Protein AF-A0A7J4FC93-F1 (afdb_monomer_lite)

Radius of gyration: 20.16 Å; chains: 1; bounding box: 50×40×50 Å

Foldseek 3Di:
DVVVCPPDDDDPDLLVCLVPVPAQEDEAPDPQQCQLVSLLSNLVSLHAYEYEPPNHPDPVSVVSSVVSCVVSVHHYHYPPVVCPPVVNVVVVVCQVVCVVPDDDDDDDDDDDDPPPPDDPPPDD

Structure (mmCIF, N/CA/C/O backbone):
data_AF-A0A7J4FC93-F1
#
_entry.id   AF-A0A7J4FC93-F1
#
loop_
_atom_site.group_PDB
_atom_site.id
_atom_site.type_symbol
_atom_site.label_atom_id
_atom_site.label_alt_id
_atom_site.label_comp_id
_atom_site.label_asym_id
_atom_site.label_entity_id
_atom_site.label_seq_id
_atom_site.pdbx_PDB_ins_code
_atom_site.Cartn_x
_atom_site.Cartn_y
_atom_site.Cartn_z
_atom_site.occupancy
_atom_site.B_iso_or_equiv
_atom_site.auth_seq_id
_atom_site.auth_comp_id
_atom_site.auth_asym_id
_atom_site.auth_atom_id
_atom_site.pdbx_PDB_model_num
ATOM 1 N N . MET A 1 1 ? -5.935 24.452 1.772 1.00 53.41 1 MET A N 1
ATOM 2 C CA . MET A 1 1 ? -5.266 23.531 2.717 1.00 53.41 1 MET A CA 1
ATOM 3 C C . MET A 1 1 ? -5.725 23.711 4.164 1.00 53.41 1 MET A C 1
ATOM 5 O O . MET A 1 1 ? -6.177 22.734 4.733 1.00 53.41 1 MET A O 1
ATOM 9 N N . ARG A 1 2 ? -5.653 24.903 4.795 1.00 56.09 2 ARG A N 1
ATOM 10 C CA . ARG A 1 2 ? -6.155 25.074 6.185 1.00 56.09 2 ARG A CA 1
ATOM 11 C C . ARG A 1 2 ? -7.679 24.967 6.323 1.00 56.09 2 ARG A C 1
ATOM 13 O O . ARG A 1 2 ? -8.140 24.447 7.329 1.00 56.09 2 ARG A O 1
ATOM 20 N N . GLU A 1 3 ? -8.438 25.442 5.339 1.00 63.06 3 GLU A N 1
ATOM 21 C CA . GLU A 1 3 ? -9.907 25.346 5.351 1.00 63.06 3 GLU A CA 1
ATOM 22 C C . GLU A 1 3 ? -10.392 23.907 5.112 1.00 63.06 3 GLU A C 1
ATOM 24 O O . GLU A 1 3 ? -11.323 23.463 5.775 1.00 63.06 3 GLU A O 1
ATOM 29 N N . ASP A 1 4 ? -9.690 23.144 4.269 1.00 66.69 4 ASP A N 1
ATOM 30 C CA . ASP A 1 4 ? -10.031 21.747 3.951 1.00 66.69 4 ASP A CA 1
ATOM 31 C C . ASP A 1 4 ? -9.902 20.817 5.174 1.00 66.69 4 ASP A C 1
ATOM 33 O O . ASP A 1 4 ? -10.679 19.880 5.340 1.00 66.69 4 ASP A O 1
ATOM 37 N N . LEU A 1 5 ? -8.968 21.116 6.085 1.00 74.19 5 LEU A N 1
ATOM 38 C CA . LEU A 1 5 ? -8.744 20.343 7.314 1.00 74.19 5 LEU A CA 1
ATOM 39 C C . LEU A 1 5 ? -9.811 20.585 8.394 1.00 74.19 5 LEU A C 1
ATOM 41 O O . LEU A 1 5 ? -9.943 19.775 9.308 1.00 74.19 5 LEU A O 1
ATOM 45 N N . GLY A 1 6 ? -10.580 21.678 8.316 1.00 75.44 6 GLY A N 1
ATOM 4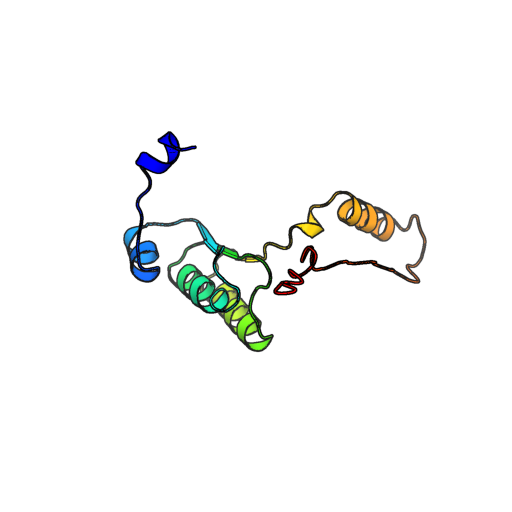6 C CA . GLY A 1 6 ? -11.525 22.076 9.370 1.00 75.44 6 GLY A CA 1
ATOM 47 C C . GLY A 1 6 ? -12.734 21.147 9.532 1.00 75.44 6 GLY A C 1
ATOM 48 O O . GLY A 1 6 ? -13.401 21.192 10.562 1.00 75.44 6 GLY A O 1
ATOM 49 N N . SER A 1 7 ? -13.005 20.304 8.532 1.00 81.38 7 SER A N 1
ATOM 50 C CA . SER A 1 7 ? -14.108 19.332 8.533 1.00 81.38 7 SER A CA 1
ATOM 51 C C . SER A 1 7 ? -13.650 17.873 8.658 1.00 81.38 7 SER A C 1
ATOM 53 O O . SER A 1 7 ? -14.490 16.973 8.695 1.00 81.38 7 SER A O 1
ATOM 55 N N . MET A 1 8 ? -12.336 17.620 8.755 1.00 87.19 8 MET A N 1
ATOM 56 C CA . MET A 1 8 ? -11.822 16.262 8.929 1.00 87.19 8 MET A CA 1
ATOM 57 C C . MET A 1 8 ? -12.140 15.736 10.325 1.00 87.19 8 MET A C 1
ATOM 59 O O . MET A 1 8 ? -11.841 16.368 11.340 1.00 87.19 8 MET A O 1
ATOM 63 N N . LYS A 1 9 ? -12.690 14.523 10.370 1.00 90.25 9 LYS A N 1
ATOM 64 C CA . LYS A 1 9 ? -12.734 13.739 11.601 1.00 90.25 9 LYS A CA 1
ATOM 65 C C . LYS A 1 9 ? -11.314 13.291 11.924 1.00 90.25 9 LYS A C 1
ATOM 67 O O . LYS A 1 9 ? -10.630 12.736 11.068 1.00 90.25 9 LYS A O 1
ATOM 72 N N . THR A 1 10 ? -10.882 13.538 13.151 1.00 92.81 10 THR A N 1
ATOM 73 C CA . THR A 1 10 ? -9.581 13.102 13.649 1.00 92.81 10 THR A CA 1
ATOM 74 C C . THR A 1 10 ? -9.771 12.060 14.736 1.00 92.81 10 THR A C 1
ATOM 76 O O . THR A 1 10 ? -10.768 12.056 15.460 1.00 92.81 10 THR A O 1
ATOM 79 N N . TYR A 1 11 ? -8.796 11.167 14.836 1.00 93.25 11 TYR A N 1
ATOM 80 C CA . TYR A 1 11 ? -8.775 10.081 15.800 1.00 93.25 11 TYR A CA 1
ATOM 81 C C . TYR A 1 11 ? -7.386 10.033 16.427 1.00 93.25 11 TYR A C 1
ATOM 83 O O . TYR A 1 11 ? -6.395 10.380 15.786 1.00 93.25 11 TYR A O 1
ATOM 91 N N . THR A 1 12 ? -7.316 9.628 17.691 1.00 94.75 12 THR A N 1
ATOM 92 C CA . THR A 1 12 ? -6.047 9.426 18.408 1.00 94.75 12 THR A CA 1
ATOM 93 C C . THR A 1 12 ? -5.627 7.961 18.446 1.00 94.75 12 THR A C 1
ATOM 95 O O . T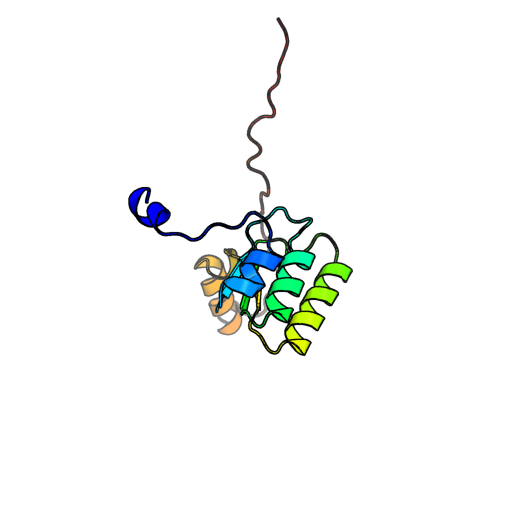HR A 1 12 ? -4.567 7.652 18.976 1.00 94.75 12 THR A O 1
ATOM 98 N N . ASP A 1 13 ? -6.470 7.071 17.924 1.00 93.69 13 ASP A N 1
ATOM 99 C CA . ASP A 1 13 ? -6.276 5.628 17.905 1.00 93.69 13 ASP A CA 1
ATOM 100 C C . ASP A 1 13 ? -6.770 5.059 16.566 1.00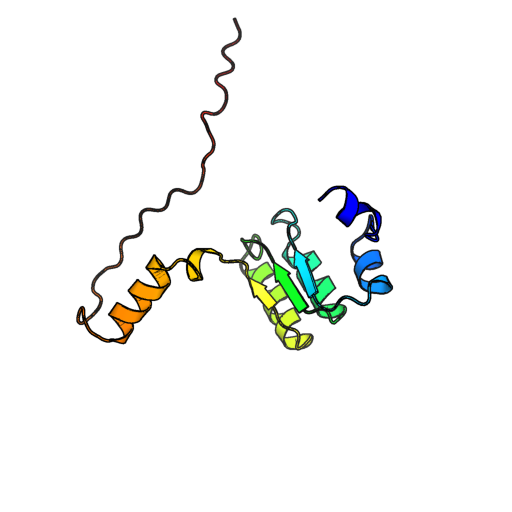 93.69 13 ASP A C 1
ATOM 102 O O . ASP A 1 13 ? -7.810 5.475 16.041 1.00 93.69 13 ASP A O 1
ATOM 106 N N . VAL A 1 14 ? -5.992 4.135 16.003 1.00 94.19 14 VAL A N 1
ATOM 107 C CA . VAL A 1 14 ? -6.243 3.546 14.680 1.00 94.19 14 VAL A CA 1
ATOM 108 C C . VAL A 1 14 ? -7.476 2.646 14.705 1.00 94.19 14 VAL A C 1
ATOM 110 O O . VAL A 1 14 ? -8.286 2.710 13.784 1.00 94.19 14 VAL A O 1
ATOM 113 N N . LYS A 1 15 ? -7.686 1.865 15.770 1.00 93.38 15 LYS A N 1
ATOM 114 C CA . LYS A 1 15 ? -8.843 0.962 15.886 1.00 93.38 15 LYS A CA 1
ATOM 115 C C . LYS A 1 15 ? -10.146 1.754 15.915 1.00 93.38 15 LYS A C 1
ATOM 117 O O . LYS A 1 15 ? -11.137 1.403 15.269 1.00 93.38 15 LYS A O 1
ATOM 122 N N . ASP A 1 16 ? -10.133 2.866 16.642 1.00 94.75 16 ASP A N 1
ATOM 123 C CA . ASP A 1 16 ? -11.246 3.809 16.703 1.00 94.75 16 ASP A CA 1
ATOM 124 C C . ASP A 1 16 ? -11.542 4.440 15.337 1.00 94.75 16 ASP A C 1
ATOM 126 O O . ASP 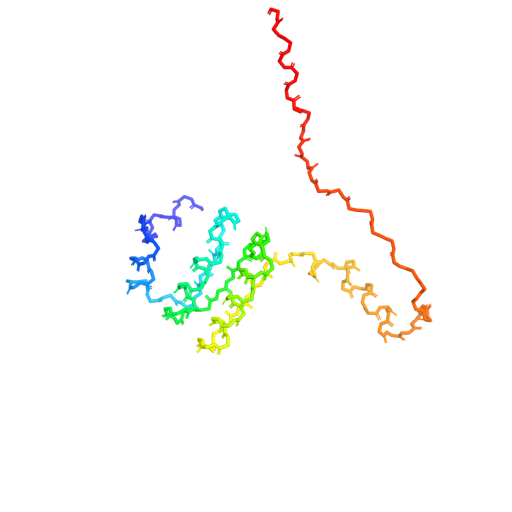A 1 16 ? -12.708 4.581 14.963 1.00 94.75 16 ASP A O 1
ATOM 130 N N . MET A 1 17 ? -10.498 4.799 14.586 1.00 95.62 17 MET A N 1
ATOM 131 C CA . MET A 1 17 ? -10.635 5.322 13.228 1.00 95.62 17 MET A CA 1
ATOM 132 C C . MET A 1 17 ? -11.258 4.282 12.289 1.00 95.62 17 MET A C 1
ATOM 134 O O . MET A 1 17 ? -12.223 4.594 11.596 1.00 95.62 17 MET A O 1
ATOM 138 N N . LEU A 1 18 ? -10.742 3.051 12.288 1.00 95.25 18 LEU A N 1
ATOM 139 C CA . LEU A 1 18 ? -11.196 1.978 11.400 1.00 95.25 18 LEU A CA 1
ATOM 140 C C . LEU A 1 18 ? -12.637 1.548 11.706 1.00 95.25 18 LEU A C 1
ATOM 142 O O . LEU A 1 18 ? -13.435 1.363 10.793 1.00 95.25 18 LEU A O 1
ATOM 146 N N . SER A 1 19 ? -13.004 1.454 12.987 1.00 92.88 19 SER A N 1
ATOM 147 C CA . SER A 1 19 ? -14.350 1.027 13.399 1.00 92.88 19 SER A CA 1
ATOM 148 C C . SER A 1 19 ? -15.441 2.072 13.151 1.00 92.88 19 SER A C 1
ATOM 150 O O . SER A 1 19 ? -16.585 1.712 12.881 1.00 92.88 19 SER A O 1
ATOM 152 N N . LYS A 1 20 ? -15.118 3.369 13.255 1.00 90.75 20 LYS A N 1
ATOM 153 C CA . LYS A 1 20 ? -16.091 4.475 13.126 1.00 90.75 20 LYS A CA 1
ATOM 154 C C . LYS A 1 20 ? -16.063 5.149 11.756 1.00 90.75 20 LYS A C 1
ATOM 156 O O . LYS A 1 20 ? -16.937 5.967 11.469 1.00 90.75 20 LYS A O 1
ATOM 161 N N . GLY A 1 21 ? -15.007 4.912 10.984 1.00 80.69 21 GLY A N 1
ATOM 162 C CA . GLY A 1 21 ? -14.673 5.696 9.803 1.00 80.69 21 GLY A CA 1
ATOM 163 C C . GLY A 1 21 ? -15.413 5.296 8.532 1.00 80.69 21 GLY A C 1
ATOM 164 O O . GLY A 1 21 ? -15.486 6.139 7.648 1.00 80.69 21 GLY A O 1
ATOM 165 N N . GLU A 1 22 ? -15.962 4.073 8.449 1.00 87.19 22 GLU A N 1
ATOM 166 C CA . GLU A 1 22 ? -16.511 3.497 7.202 1.00 87.19 22 GLU A CA 1
ATOM 167 C C . GLU A 1 22 ? -15.588 3.802 6.002 1.00 87.19 22 GLU A C 1
ATOM 169 O O . GLU A 1 22 ? -15.962 4.494 5.058 1.00 87.19 22 GLU A O 1
ATOM 174 N N . LEU A 1 23 ? -14.324 3.371 6.098 1.00 94.44 23 LEU A N 1
ATOM 175 C CA . LEU A 1 23 ? -13.255 3.776 5.181 1.00 94.44 23 LEU A CA 1
ATOM 176 C C . LEU A 1 23 ? -13.130 2.821 3.989 1.00 94.44 23 LEU A C 1
ATOM 178 O O . LEU A 1 23 ? -12.972 1.616 4.166 1.00 94.44 23 LEU A O 1
ATOM 182 N N . ASP A 1 24 ? -13.093 3.373 2.775 1.00 96.75 24 ASP A N 1
ATOM 183 C CA . ASP A 1 24 ? -12.816 2.599 1.558 1.00 96.75 24 ASP A CA 1
ATOM 184 C C . ASP A 1 24 ? -11.318 2.297 1.369 1.00 96.75 24 ASP A C 1
ATOM 186 O O . ASP A 1 24 ? -10.950 1.260 0.808 1.00 96.75 24 ASP A O 1
ATOM 190 N N . LEU A 1 25 ? -10.450 3.218 1.804 1.00 97.19 25 LEU A N 1
ATOM 191 C CA . LEU A 1 25 ? -8.996 3.177 1.634 1.00 97.19 25 LEU A CA 1
ATOM 192 C C . LEU A 1 25 ? -8.295 3.790 2.853 1.00 97.19 25 LEU A C 1
ATOM 194 O O . LEU A 1 25 ? -8.699 4.849 3.336 1.00 97.19 25 LEU A O 1
ATOM 198 N N . VAL A 1 26 ? -7.209 3.158 3.293 1.00 97.56 26 VAL A N 1
ATOM 199 C CA . VAL A 1 26 ? -6.304 3.652 4.335 1.00 97.56 26 VAL A CA 1
ATOM 200 C C . VAL A 1 26 ? -4.915 3.858 3.740 1.00 97.56 26 VAL A C 1
ATOM 202 O O . VAL A 1 26 ? -4.350 2.941 3.151 1.00 97.56 26 VAL A O 1
ATOM 205 N N . ASP A 1 27 ? -4.373 5.064 3.904 1.00 97.38 27 ASP A N 1
ATOM 206 C CA . ASP A 1 27 ? -3.006 5.422 3.517 1.00 97.38 27 ASP A CA 1
ATOM 207 C C . ASP A 1 27 ? -2.108 5.471 4.761 1.00 97.38 27 ASP A C 1
ATOM 209 O O . ASP A 1 27 ? -2.293 6.301 5.657 1.00 97.38 27 ASP A O 1
ATOM 213 N N . VAL A 1 28 ? -1.162 4.539 4.840 1.00 97.44 28 VAL A N 1
ATOM 214 C CA . VAL A 1 28 ? -0.268 4.337 5.978 1.00 97.44 28 VAL A CA 1
ATOM 215 C C . VAL A 1 28 ? 1.046 5.069 5.720 1.00 97.44 28 VAL A C 1
ATOM 217 O O . VAL A 1 28 ? 1.949 4.566 5.055 1.00 97.44 28 VAL A O 1
ATOM 220 N N . CYS A 1 29 ? 1.138 6.269 6.292 1.00 95.88 29 CYS A N 1
ATOM 221 C CA . CYS A 1 29 ? 2.316 7.145 6.273 1.00 95.88 29 CYS A CA 1
ATOM 222 C C . CYS A 1 29 ? 3.033 7.201 7.642 1.00 95.88 29 CYS A C 1
ATOM 224 O O . CYS A 1 29 ? 3.582 8.241 8.021 1.00 95.88 29 CYS A O 1
ATOM 226 N N . THR A 1 30 ? 2.941 6.137 8.444 1.00 95.38 30 THR A N 1
ATOM 227 C CA . THR A 1 30 ? 3.523 6.075 9.795 1.00 95.38 30 THR A CA 1
ATOM 228 C C . THR A 1 30 ? 5.034 5.775 9.745 1.00 95.38 30 THR A C 1
ATOM 230 O O . THR A 1 30 ? 5.626 5.727 8.671 1.00 95.38 30 THR A O 1
ATOM 233 N N . PRO A 1 31 ? 5.740 5.673 10.886 1.00 94.69 31 PRO A N 1
ATOM 234 C CA . PRO A 1 31 ? 7.102 5.144 10.894 1.00 94.69 31 PRO A CA 1
ATOM 235 C C . PRO A 1 31 ? 7.154 3.652 10.496 1.00 94.69 31 PRO A C 1
ATOM 237 O O . PRO A 1 31 ? 6.227 2.911 10.849 1.00 94.69 31 PRO A O 1
ATOM 240 N N . PRO A 1 32 ? 8.239 3.183 9.841 1.00 92.94 32 PRO A N 1
ATOM 241 C CA . PRO A 1 32 ? 8.335 1.828 9.282 1.00 92.94 32 PRO A CA 1
ATOM 242 C C . PRO A 1 32 ? 8.089 0.683 10.266 1.00 92.94 32 PRO A C 1
ATOM 244 O O . PRO A 1 32 ? 7.652 -0.387 9.864 1.00 92.94 32 PRO A O 1
ATOM 247 N N . GLU A 1 33 ? 8.380 0.884 11.550 1.00 95.00 33 GLU A N 1
ATOM 248 C CA . GLU A 1 33 ? 8.145 -0.087 12.623 1.00 95.00 33 GLU A CA 1
ATOM 249 C C . GLU A 1 33 ? 6.672 -0.372 12.932 1.00 95.00 33 GLU A C 1
ATOM 251 O O . GLU A 1 33 ? 6.405 -1.226 13.766 1.00 95.00 33 GLU A O 1
ATOM 256 N N . SER A 1 34 ? 5.745 0.371 12.325 1.00 95.81 34 SER A N 1
ATOM 257 C CA . SER A 1 34 ? 4.300 0.246 12.558 1.00 95.81 34 SER A CA 1
ATOM 258 C C . SER A 1 34 ? 3.496 -0.016 11.285 1.00 95.81 34 SER A C 1
ATOM 260 O O . SER A 1 34 ? 2.268 -0.034 11.327 1.00 95.81 34 SER A O 1
ATOM 262 N N . HIS A 1 35 ? 4.164 -0.134 10.138 1.00 97.25 35 HIS A N 1
ATOM 263 C CA . HIS A 1 35 ? 3.499 -0.245 8.844 1.00 97.25 35 HIS A CA 1
ATOM 264 C C . HIS A 1 35 ? 2.676 -1.528 8.720 1.00 97.25 35 HIS A C 1
ATOM 266 O O . HIS A 1 35 ? 1.521 -1.474 8.306 1.00 97.25 35 HIS A O 1
ATOM 272 N N . ASP A 1 36 ? 3.274 -2.657 9.086 1.00 97.31 36 ASP A N 1
ATOM 273 C CA . ASP A 1 36 ? 2.693 -3.993 9.043 1.00 97.31 36 ASP A CA 1
ATOM 274 C C . ASP A 1 36 ? 1.470 -4.105 9.954 1.00 97.31 36 ASP A C 1
ATOM 276 O O . ASP A 1 36 ? 0.384 -4.428 9.473 1.00 97.31 36 ASP A O 1
ATOM 280 N N . ASP A 1 37 ? 1.611 -3.734 11.228 1.00 97.31 37 ASP A N 1
ATOM 281 C CA . ASP A 1 37 ? 0.516 -3.785 12.203 1.00 97.31 37 ASP A CA 1
ATOM 282 C C . ASP A 1 37 ? -0.699 -2.960 11.743 1.00 97.31 37 ASP A C 1
ATOM 284 O O . ASP A 1 37 ? -1.839 -3.437 11.750 1.00 97.31 37 ASP A O 1
ATOM 288 N N . VAL A 1 38 ? -0.465 -1.719 11.299 1.00 97.56 38 VAL A N 1
ATOM 289 C CA . VAL A 1 38 ? -1.535 -0.818 10.843 1.00 97.56 38 VAL A CA 1
ATOM 290 C C . VAL A 1 38 ? -2.158 -1.316 9.538 1.00 97.56 38 VAL A C 1
ATOM 292 O O . VAL A 1 38 ? -3.378 -1.237 9.375 1.00 97.56 38 VAL A O 1
ATOM 295 N N . ALA A 1 39 ? -1.351 -1.840 8.612 1.00 97.94 39 ALA A N 1
ATOM 296 C CA . ALA A 1 39 ? -1.839 -2.370 7.346 1.00 97.94 39 ALA A CA 1
ATOM 297 C C . ALA A 1 39 ? -2.725 -3.601 7.551 1.00 97.94 39 ALA A C 1
ATOM 299 O O . ALA A 1 39 ? -3.832 -3.646 7.015 1.00 97.94 39 ALA A O 1
ATOM 300 N N . ILE A 1 40 ? -2.277 -4.564 8.359 1.00 98.12 40 ILE A N 1
ATOM 301 C CA . ILE A 1 40 ? -3.036 -5.777 8.682 1.00 98.12 40 ILE A CA 1
ATOM 302 C C . ILE A 1 40 ? -4.354 -5.407 9.369 1.00 98.12 40 ILE A C 1
ATOM 304 O O . ILE A 1 40 ? -5.409 -5.932 9.012 1.00 98.12 40 ILE A O 1
ATOM 308 N N . GLU A 1 41 ? -4.337 -4.466 10.318 1.00 97.50 41 GLU A N 1
ATOM 309 C CA . GLU A 1 41 ? -5.561 -4.034 10.996 1.00 97.50 41 GLU A CA 1
ATOM 310 C C . GLU A 1 41 ? -6.552 -3.356 10.035 1.00 97.50 41 GLU A C 1
ATOM 312 O O . GLU A 1 41 ? -7.754 -3.639 10.072 1.00 97.50 41 GLU A O 1
ATOM 317 N N . ALA A 1 42 ? -6.058 -2.518 9.121 1.00 97.81 42 ALA A N 1
ATOM 318 C CA . ALA A 1 42 ? -6.884 -1.878 8.104 1.00 97.81 42 ALA A CA 1
ATOM 319 C C . ALA A 1 42 ? -7.471 -2.888 7.098 1.00 97.81 42 ALA A C 1
ATOM 321 O O . ALA A 1 42 ? -8.671 -2.828 6.814 1.00 97.81 42 ALA A O 1
ATOM 322 N N . LEU A 1 43 ? -6.680 -3.856 6.625 1.00 98.00 43 LEU A N 1
ATOM 323 C CA . LEU A 1 43 ? -7.146 -4.941 5.749 1.00 98.00 43 LEU A CA 1
ATOM 324 C C . LEU A 1 43 ? -8.243 -5.771 6.429 1.00 98.00 43 LEU A C 1
ATOM 326 O O . LEU A 1 43 ? -9.311 -5.981 5.851 1.00 98.00 43 LEU A O 1
ATOM 330 N N . ASN A 1 44 ? -8.028 -6.159 7.689 1.00 96.94 44 ASN A N 1
ATOM 331 C CA . ASN A 1 44 ? -8.993 -6.923 8.485 1.00 96.94 44 ASN A CA 1
ATOM 332 C C . ASN A 1 44 ? -10.285 -6.146 8.776 1.00 96.94 44 ASN A C 1
ATOM 334 O O . ASN A 1 44 ? -11.349 -6.747 8.922 1.00 96.94 44 ASN A O 1
ATOM 338 N N . SER A 1 45 ? -10.222 -4.811 8.825 1.00 96.25 45 SER A N 1
ATOM 339 C CA . SER A 1 45 ? -11.418 -3.960 8.924 1.00 96.25 45 SER A CA 1
ATOM 340 C C . SER A 1 45 ? -12.231 -3.898 7.622 1.00 96.25 45 SER A C 1
ATOM 342 O O . SER A 1 45 ? -13.367 -3.425 7.617 1.00 96.25 45 SER A O 1
ATOM 344 N N . GLY A 1 46 ? -11.669 -4.399 6.519 1.00 96.19 46 GLY A N 1
ATOM 345 C CA . GLY A 1 46 ? -12.291 -4.417 5.203 1.00 96.19 46 GLY A CA 1
ATOM 346 C C . GLY A 1 46 ? -11.986 -3.190 4.341 1.00 96.19 46 GLY A C 1
ATOM 347 O O . GLY A 1 46 ? -12.645 -3.015 3.310 1.00 96.19 46 GLY A O 1
ATOM 348 N N . ALA A 1 47 ? -11.008 -2.365 4.714 1.00 97.56 47 ALA A N 1
ATOM 349 C CA . ALA A 1 47 ? -10.528 -1.267 3.884 1.00 97.56 47 ALA A CA 1
ATOM 350 C C . ALA A 1 47 ? -9.478 -1.756 2.873 1.00 97.56 47 ALA A C 1
ATOM 352 O O . ALA A 1 47 ? -8.758 -2.724 3.116 1.00 97.56 47 ALA A O 1
ATOM 353 N N . ASN A 1 48 ? -9.364 -1.068 1.736 1.00 98.31 48 ASN A N 1
ATOM 354 C CA . ASN A 1 48 ? -8.162 -1.180 0.909 1.00 98.31 48 ASN A CA 1
ATOM 355 C C . ASN A 1 48 ? -7.010 -0.446 1.601 1.00 98.31 48 ASN A C 1
ATOM 357 O O . ASN A 1 48 ? -7.246 0.482 2.378 1.00 98.31 48 ASN A O 1
ATOM 361 N N . VAL A 1 49 ? -5.768 -0.818 1.306 1.00 98.31 49 VAL A N 1
ATOM 362 C CA . VAL A 1 49 ? -4.603 -0.255 1.996 1.00 98.31 49 VAL A CA 1
ATOM 363 C C . VAL A 1 49 ? -3.524 0.181 1.012 1.00 98.31 49 VAL A C 1
ATOM 365 O O . VAL A 1 49 ? -3.187 -0.527 0.067 1.00 98.31 49 VAL A O 1
ATOM 368 N N . MET A 1 50 ? -2.953 1.355 1.255 1.00 98.00 50 MET A N 1
ATOM 369 C CA . MET A 1 50 ? -1.705 1.811 0.657 1.00 98.00 50 MET A CA 1
ATOM 370 C C . MET A 1 50 ? -0.697 2.050 1.779 1.00 98.00 50 MET A C 1
ATOM 372 O O . MET A 1 50 ? -1.052 2.635 2.796 1.00 98.00 50 MET A O 1
ATOM 376 N N . VAL A 1 51 ? 0.541 1.590 1.615 1.00 97.62 51 VAL A N 1
ATOM 377 C CA . VAL A 1 51 ? 1.580 1.714 2.650 1.00 97.62 51 VAL A CA 1
ATOM 378 C C . VAL A 1 51 ? 2.837 2.322 2.061 1.00 97.62 51 VAL A C 1
ATOM 380 O O . VAL A 1 51 ? 3.321 1.870 1.016 1.00 97.62 51 VAL A O 1
ATOM 383 N N . GLU A 1 52 ? 3.382 3.322 2.751 1.00 95.50 52 GLU A N 1
ATOM 384 C CA . GLU A 1 52 ? 4.684 3.896 2.433 1.00 95.50 52 GLU A CA 1
ATOM 385 C C . GLU A 1 52 ? 5.812 2.861 2.458 1.00 95.50 52 GLU A C 1
ATOM 387 O O . GLU A 1 52 ? 5.739 1.811 3.097 1.00 95.50 52 GLU A O 1
ATOM 392 N N . LYS A 1 53 ? 6.902 3.149 1.743 1.00 93.25 53 LYS A N 1
ATOM 393 C CA . LYS A 1 53 ? 8.065 2.254 1.734 1.00 93.25 53 LYS A CA 1
ATOM 394 C C . LYS A 1 53 ? 9.008 2.514 2.920 1.00 93.25 53 LYS A C 1
ATOM 396 O O . LYS A 1 53 ? 9.324 3.675 3.202 1.00 93.25 53 LYS A O 1
ATOM 401 N N . PRO A 1 54 ? 9.583 1.467 3.542 1.00 93.94 54 PRO A N 1
ATOM 402 C CA . PRO A 1 54 ? 9.441 0.038 3.226 1.00 93.94 54 PRO A CA 1
ATOM 403 C C . PRO A 1 54 ? 8.127 -0.559 3.758 1.00 93.94 54 PRO A C 1
ATOM 405 O O . PRO A 1 54 ? 7.571 -0.034 4.706 1.00 93.94 54 PRO A O 1
ATOM 408 N N . MET A 1 55 ? 7.657 -1.669 3.178 1.00 94.31 55 MET A N 1
ATOM 409 C CA . MET A 1 55 ? 6.426 -2.360 3.611 1.00 94.31 55 MET A CA 1
ATOM 410 C C . MET A 1 55 ? 6.463 -2.752 5.096 1.00 94.31 55 MET A C 1
ATOM 412 O O . MET A 1 55 ? 5.488 -2.541 5.800 1.00 94.31 55 MET A O 1
ATOM 416 N N . ALA A 1 56 ? 7.589 -3.303 5.545 1.00 95.00 56 ALA A N 1
ATOM 417 C CA . ALA A 1 56 ? 7.882 -3.641 6.933 1.00 95.00 56 ALA A CA 1
ATOM 418 C C . ALA A 1 56 ? 9.408 -3.614 7.143 1.00 95.00 56 ALA A C 1
ATOM 420 O O . ALA A 1 56 ? 10.168 -3.328 6.205 1.00 95.00 56 ALA A O 1
ATOM 421 N N . ARG A 1 57 ? 9.890 -3.907 8.356 1.00 94.94 57 ARG A N 1
ATOM 422 C CA . ARG A 1 57 ? 11.335 -3.914 8.660 1.00 94.94 57 ARG A CA 1
ATOM 423 C C . ARG A 1 57 ? 11.980 -5.260 8.360 1.00 94.94 57 ARG A C 1
ATOM 425 O O . ARG A 1 57 ? 13.186 -5.314 8.109 1.00 94.94 57 ARG A O 1
ATOM 432 N N . MET A 1 58 ? 11.204 -6.338 8.412 1.00 96.00 58 MET A N 1
ATOM 433 C CA . MET A 1 58 ? 11.665 -7.703 8.202 1.00 96.00 58 MET A CA 1
ATOM 434 C C . MET A 1 58 ? 10.854 -8.411 7.122 1.00 96.00 58 MET A C 1
ATOM 436 O O . MET A 1 58 ? 9.680 -8.145 6.908 1.00 96.00 58 MET A O 1
ATOM 440 N N . TYR A 1 59 ? 11.488 -9.384 6.469 1.00 96.19 59 TYR A N 1
ATOM 441 C CA . TYR A 1 59 ? 10.829 -10.201 5.453 1.00 96.19 59 TYR A CA 1
ATOM 442 C C . TYR A 1 59 ? 9.639 -10.999 6.005 1.00 96.19 59 TYR A C 1
ATOM 444 O O . TYR A 1 59 ? 8.645 -11.141 5.306 1.00 96.19 59 TYR A O 1
ATOM 452 N N . LEU A 1 60 ? 9.732 -11.500 7.243 1.00 97.75 60 LEU A N 1
ATOM 453 C CA . LEU A 1 60 ? 8.634 -12.246 7.868 1.00 97.75 60 LEU A CA 1
ATOM 454 C C . LEU A 1 60 ? 7.413 -11.348 8.111 1.00 97.75 60 LEU A C 1
ATOM 456 O O . LEU A 1 60 ? 6.323 -11.730 7.719 1.00 97.75 60 LEU A O 1
ATOM 460 N N . GLU A 1 61 ? 7.620 -10.126 8.613 1.00 97.31 61 GLU A N 1
ATOM 461 C CA . GLU A 1 61 ? 6.555 -9.120 8.772 1.00 97.31 61 GLU A CA 1
ATOM 462 C C . GLU A 1 61 ? 5.882 -8.810 7.413 1.00 97.31 61 GLU A C 1
ATOM 464 O O . GLU A 1 61 ? 4.664 -8.705 7.313 1.00 97.31 61 GLU A O 1
ATOM 469 N N . CYS A 1 62 ? 6.655 -8.741 6.319 1.00 97.06 62 CYS A N 1
ATOM 470 C CA . CYS A 1 62 ? 6.082 -8.591 4.977 1.00 97.06 62 CYS A CA 1
ATOM 471 C C . CYS A 1 62 ? 5.195 -9.779 4.562 1.00 97.06 62 CYS A C 1
ATOM 473 O O . CYS A 1 62 ? 4.227 -9.578 3.831 1.00 97.06 62 CYS A O 1
ATOM 475 N N . LEU A 1 63 ? 5.532 -11.011 4.964 1.00 98.12 63 LEU A N 1
ATOM 476 C CA . LEU A 1 63 ? 4.716 -12.189 4.654 1.00 98.12 63 LEU A CA 1
ATOM 477 C C . LEU A 1 63 ? 3.386 -12.158 5.407 1.00 98.12 63 LEU A C 1
ATOM 479 O O . LEU A 1 63 ? 2.365 -12.468 4.801 1.00 98.12 63 LEU A O 1
ATOM 483 N N . ASP A 1 64 ? 3.393 -11.709 6.662 1.00 98.25 64 ASP A N 1
ATOM 484 C CA . ASP A 1 64 ? 2.173 -11.546 7.461 1.00 98.25 64 ASP A CA 1
ATOM 485 C C . ASP A 1 64 ? 1.213 -10.536 6.796 1.00 98.25 64 ASP A C 1
ATOM 487 O O . ASP A 1 64 ? 0.001 -10.751 6.736 1.00 98.25 64 ASP A O 1
ATOM 491 N N . VAL A 1 65 ? 1.750 -9.460 6.203 1.00 98.00 65 VAL A N 1
ATOM 492 C CA . VAL A 1 65 ? 0.953 -8.509 5.406 1.00 98.00 65 VAL A CA 1
ATOM 493 C C . VAL A 1 65 ? 0.367 -9.180 4.161 1.00 98.00 65 VAL A C 1
ATOM 495 O O . VAL A 1 65 ? -0.801 -8.963 3.852 1.00 98.00 65 VAL A O 1
ATOM 498 N N . VAL A 1 66 ? 1.145 -9.992 3.437 1.00 98.19 66 VAL A N 1
ATOM 499 C CA . VAL A 1 66 ? 0.659 -10.703 2.239 1.00 98.19 66 VAL A CA 1
ATOM 500 C C . VAL A 1 66 ? -0.480 -11.661 2.590 1.00 98.19 66 VAL A C 1
ATOM 502 O O . VAL A 1 66 ? -1.493 -11.656 1.893 1.00 98.19 66 VAL A O 1
ATOM 505 N N . GLU A 1 67 ? -0.357 -12.417 3.682 1.00 98.56 67 GLU A N 1
ATOM 506 C CA . GLU A 1 67 ? -1.421 -13.301 4.172 1.00 98.56 67 GLU A CA 1
ATOM 507 C C . GLU A 1 67 ? -2.696 -12.505 4.493 1.00 98.56 67 GLU A C 1
ATOM 509 O O . GLU A 1 67 ? -3.774 -12.838 4.005 1.00 98.56 67 GLU A O 1
ATOM 514 N N . ALA A 1 68 ? -2.579 -11.372 5.193 1.00 98.31 68 ALA A N 1
ATOM 515 C CA . ALA A 1 68 ? -3.728 -10.510 5.481 1.00 98.31 68 ALA A CA 1
ATOM 516 C C . ALA A 1 68 ? -4.399 -9.940 4.213 1.00 98.31 68 ALA A C 1
ATOM 518 O O . ALA A 1 68 ? -5.618 -9.738 4.178 1.00 98.31 68 ALA A O 1
ATOM 519 N N . VAL A 1 69 ? -3.632 -9.671 3.151 1.00 98.31 69 VAL A N 1
ATOM 520 C CA . VAL A 1 69 ? -4.182 -9.249 1.850 1.00 98.31 69 VAL A CA 1
ATOM 521 C C . VAL A 1 69 ? -4.983 -10.379 1.208 1.00 98.31 69 VAL A C 1
ATOM 523 O O . VAL A 1 69 ? -6.097 -10.143 0.735 1.00 98.31 69 VAL A O 1
ATOM 526 N N . GLU A 1 70 ? -4.440 -11.596 1.210 1.00 98.25 70 GLU A N 1
ATOM 527 C CA . GLU A 1 70 ? -5.107 -12.780 0.663 1.00 98.25 70 GLU A CA 1
ATOM 528 C C . GLU A 1 70 ? -6.401 -13.100 1.425 1.00 98.25 70 GLU A C 1
ATOM 530 O O . GLU A 1 70 ? -7.450 -13.278 0.800 1.00 98.25 70 GLU A O 1
ATOM 535 N N . ASP A 1 71 ? -6.356 -13.076 2.757 1.00 98.44 71 ASP A N 1
ATOM 536 C CA . ASP A 1 71 ? -7.493 -13.388 3.628 1.00 98.44 71 ASP A CA 1
ATOM 537 C C . ASP A 1 71 ? -8.606 -12.335 3.563 1.00 98.44 71 ASP A C 1
ATOM 539 O O . ASP A 1 71 ? -9.796 -12.667 3.534 1.00 98.44 71 ASP A O 1
ATOM 543 N N . SER A 1 72 ? -8.244 -11.050 3.527 1.00 97.81 72 SER A N 1
ATOM 544 C CA . SER A 1 72 ? -9.223 -9.956 3.464 1.00 97.81 72 SER A CA 1
ATOM 545 C C . SER A 1 72 ? -9.883 -9.821 2.088 1.00 97.81 72 SER A C 1
ATOM 547 O O . SER A 1 72 ? -10.983 -9.266 1.975 1.00 97.81 72 SER A O 1
ATOM 549 N N . GLY A 1 73 ? -9.208 -10.279 1.026 1.00 98.00 73 GLY A N 1
ATOM 550 C CA . GLY A 1 73 ? -9.611 -10.052 -0.362 1.00 98.00 73 GLY A CA 1
ATOM 551 C C . GLY A 1 73 ? -9.608 -8.571 -0.768 1.00 98.00 73 GLY A C 1
ATOM 552 O O . GLY A 1 73 ? -10.284 -8.197 -1.733 1.00 98.00 73 GLY A O 1
ATOM 553 N N . LYS A 1 74 ? -8.906 -7.712 -0.017 1.00 98.19 74 LYS A N 1
ATOM 554 C CA . LYS A 1 74 ? -8.807 -6.266 -0.265 1.00 98.19 74 LYS A CA 1
ATOM 555 C C . LYS A 1 74 ? -7.588 -5.922 -1.108 1.00 98.19 74 LYS A C 1
ATOM 557 O O . LYS A 1 74 ? -6.667 -6.716 -1.268 1.00 98.19 74 LYS A O 1
ATOM 562 N N . LEU A 1 75 ? -7.593 -4.724 -1.691 1.00 98.25 75 LEU A N 1
ATOM 563 C CA . LEU A 1 75 ? -6.454 -4.243 -2.462 1.00 98.25 75 LEU A CA 1
ATOM 564 C C . LEU A 1 75 ? -5.370 -3.713 -1.532 1.00 98.25 75 LEU A C 1
ATOM 566 O O . LEU A 1 75 ? -5.655 -2.986 -0.579 1.00 98.25 75 LEU A O 1
ATOM 570 N N . TYR A 1 76 ? -4.129 -4.025 -1.885 1.00 98.12 76 TYR A N 1
ATOM 571 C CA . TYR A 1 76 ? -2.942 -3.510 -1.228 1.00 98.12 76 TYR A CA 1
ATOM 572 C C . TYR A 1 76 ? -1.997 -2.877 -2.244 1.00 98.12 76 TYR A C 1
ATOM 574 O O . TYR A 1 76 ? -1.666 -3.488 -3.263 1.00 98.12 76 TYR A O 1
ATOM 582 N N . GLN A 1 77 ? -1.527 -1.666 -1.951 1.00 96.56 77 GLN A N 1
ATOM 583 C CA . GLN A 1 77 ? -0.506 -0.982 -2.732 1.00 96.56 77 GLN A CA 1
ATOM 584 C C . GLN A 1 77 ? 0.717 -0.676 -1.868 1.00 96.56 77 GLN A C 1
ATOM 586 O O . GLN A 1 77 ? 0.662 0.117 -0.931 1.00 96.56 77 GLN A O 1
ATOM 591 N N . HIS A 1 78 ? 1.863 -1.229 -2.256 1.00 95.00 78 HIS A N 1
ATOM 592 C CA . HIS A 1 78 ? 3.149 -0.751 -1.767 1.00 95.00 78 HIS A CA 1
ATOM 593 C C . HIS A 1 78 ? 3.526 0.542 -2.497 1.00 95.00 78 HIS A C 1
ATOM 595 O O . HIS A 1 78 ? 3.582 0.548 -3.731 1.00 95.00 78 HIS A O 1
ATOM 601 N N . ASN A 1 79 ? 3.791 1.629 -1.770 1.00 93.06 79 ASN A N 1
ATOM 602 C CA . ASN A 1 79 ? 4.084 2.930 -2.369 1.00 93.06 79 ASN A CA 1
ATOM 603 C C . ASN A 1 79 ? 5.535 3.041 -2.881 1.00 93.06 79 ASN A C 1
ATOM 605 O O . ASN A 1 79 ? 6.312 3.894 -2.455 1.00 93.06 79 ASN A O 1
ATOM 609 N N . GLU A 1 80 ? 5.915 2.170 -3.820 1.00 90.94 80 GLU A N 1
ATOM 610 C CA . GLU A 1 80 ? 7.178 2.287 -4.549 1.00 90.94 80 GLU A CA 1
ATOM 611 C C . GLU A 1 80 ? 7.023 3.312 -5.675 1.00 90.94 80 GLU A C 1
ATOM 613 O O . GLU A 1 80 ? 6.678 2.994 -6.813 1.00 90.94 80 GLU A O 1
ATOM 618 N N . ASN A 1 81 ? 7.254 4.581 -5.352 1.00 87.50 81 ASN A N 1
ATOM 619 C CA . ASN A 1 81 ? 7.017 5.684 -6.272 1.00 87.50 81 ASN A CA 1
ATOM 620 C C . ASN A 1 81 ? 7.925 5.647 -7.519 1.00 87.50 81 ASN A C 1
ATOM 622 O O . ASN A 1 81 ? 7.588 6.260 -8.536 1.00 87.50 81 ASN A O 1
ATOM 626 N N . TRP A 1 82 ? 9.059 4.934 -7.480 1.00 86.69 82 TRP A N 1
ATOM 627 C CA . TRP A 1 82 ? 9.987 4.882 -8.610 1.00 86.69 82 TRP A CA 1
ATOM 628 C C . TRP A 1 82 ? 9.416 4.127 -9.812 1.00 86.69 82 TRP A C 1
ATOM 630 O O . TRP A 1 82 ? 9.744 4.489 -10.939 1.00 86.69 82 TRP A O 1
ATOM 640 N N . ILE A 1 83 ? 8.512 3.155 -9.635 1.00 86.81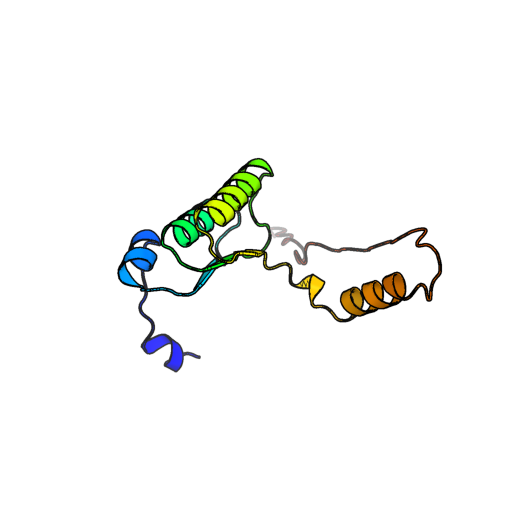 83 ILE A N 1
ATOM 641 C CA . ILE A 1 83 ? 7.947 2.404 -10.778 1.00 86.81 83 ILE A CA 1
ATOM 642 C C . ILE A 1 83 ? 7.148 3.288 -11.749 1.00 86.81 83 ILE A C 1
ATOM 644 O O . ILE A 1 83 ? 6.960 2.915 -12.907 1.00 86.81 83 ILE A O 1
ATOM 648 N N . TYR A 1 84 ? 6.704 4.462 -11.291 1.00 87.81 84 TYR A N 1
ATOM 649 C CA . TYR A 1 84 ? 5.946 5.428 -12.087 1.00 87.81 84 TYR A CA 1
ATOM 650 C C . TYR A 1 84 ? 6.826 6.467 -12.786 1.00 87.81 84 TYR A C 1
ATOM 652 O O . TYR A 1 84 ? 6.328 7.255 -13.593 1.00 87.81 84 TYR A O 1
ATOM 660 N N . ASP A 1 85 ? 8.132 6.492 -12.510 1.00 90.88 85 ASP A N 1
ATOM 661 C CA . ASP A 1 85 ? 9.032 7.414 -13.188 1.00 90.88 85 ASP A CA 1
ATOM 662 C C . ASP A 1 85 ? 9.177 7.020 -14.675 1.00 90.88 85 ASP A C 1
ATOM 664 O O . ASP A 1 85 ? 9.450 5.851 -14.991 1.00 90.88 85 ASP A O 1
ATOM 668 N N . PRO A 1 86 ? 9.049 7.978 -15.617 1.00 91.44 86 PRO A N 1
ATOM 669 C CA . PRO A 1 86 ? 9.143 7.705 -17.048 1.00 91.44 86 PRO A CA 1
ATOM 670 C C . PRO A 1 86 ? 10.421 6.975 -17.470 1.00 91.44 86 PRO A C 1
ATOM 672 O O . PRO A 1 86 ? 10.411 6.265 -18.474 1.00 91.44 86 PRO A O 1
ATOM 675 N N . ARG A 1 87 ? 11.527 7.130 -16.729 1.00 90.69 87 ARG A N 1
ATOM 676 C CA . ARG A 1 87 ? 12.797 6.454 -17.019 1.00 90.69 87 ARG A CA 1
ATOM 677 C C . ARG A 1 87 ? 12.657 4.941 -16.892 1.00 90.69 87 ARG A C 1
ATOM 679 O O . ARG A 1 87 ? 13.033 4.233 -17.822 1.00 90.69 87 ARG A O 1
ATOM 686 N N . TRP A 1 88 ? 12.070 4.451 -15.800 1.00 91.75 88 TRP A N 1
ATOM 687 C CA . TRP A 1 88 ? 11.869 3.013 -15.585 1.00 91.75 88 TRP A CA 1
ATOM 688 C C . TRP A 1 88 ? 10.803 2.452 -16.513 1.00 91.75 88 TRP A C 1
ATOM 690 O O . TRP A 1 88 ? 10.995 1.392 -17.109 1.00 91.75 88 TRP A O 1
ATOM 700 N N . TYR A 1 89 ? 9.725 3.207 -16.719 1.00 91.12 89 TYR A N 1
ATOM 701 C CA . TYR A 1 89 ? 8.670 2.824 -17.647 1.00 91.12 89 TYR A CA 1
ATOM 702 C C . TYR A 1 89 ? 9.186 2.664 -19.088 1.00 91.12 89 TYR A C 1
ATOM 704 O O . TYR A 1 89 ? 8.916 1.658 -19.746 1.00 91.12 89 TYR A O 1
ATOM 712 N N . ASN A 1 90 ? 9.978 3.621 -19.579 1.00 92.38 90 ASN A N 1
ATOM 713 C CA . ASN A 1 90 ? 10.563 3.548 -20.917 1.00 92.38 90 ASN A CA 1
ATOM 714 C C . ASN A 1 90 ? 11.665 2.488 -21.010 1.00 92.38 90 ASN A C 1
ATOM 716 O O . ASN A 1 90 ? 11.730 1.784 -22.015 1.00 92.38 90 ASN A O 1
ATOM 720 N N . ALA A 1 91 ? 12.497 2.331 -19.974 1.00 92.56 91 ALA A N 1
ATOM 721 C CA . ALA A 1 91 ? 13.502 1.269 -19.928 1.00 92.56 91 ALA A CA 1
ATOM 722 C C . ALA A 1 91 ? 12.850 -0.113 -20.074 1.00 92.56 91 ALA A C 1
ATOM 724 O O . ALA A 1 91 ? 13.270 -0.900 -20.922 1.00 92.56 91 ALA A O 1
ATOM 725 N N . ARG A 1 92 ? 11.759 -0.369 -19.337 1.00 92.69 92 ARG A N 1
ATOM 726 C CA . ARG A 1 92 ? 10.960 -1.592 -19.480 1.00 92.69 92 ARG A CA 1
ATOM 727 C C . ARG A 1 92 ? 10.464 -1.779 -20.916 1.00 92.69 92 ARG A C 1
ATOM 729 O O . ARG A 1 92 ? 10.641 -2.858 -21.469 1.00 92.69 92 ARG A O 1
ATOM 736 N N . LYS A 1 93 ? 9.915 -0.737 -21.551 1.00 94.31 93 LYS A N 1
ATOM 737 C CA . LYS A 1 93 ? 9.456 -0.812 -22.952 1.00 94.31 93 LYS A CA 1
ATOM 738 C C . LYS A 1 93 ? 10.573 -1.158 -23.934 1.00 94.31 93 LYS A C 1
ATOM 740 O O . LYS A 1 93 ? 10.355 -1.965 -24.832 1.00 94.31 93 LYS A O 1
ATOM 745 N N . PHE A 1 94 ? 11.758 -0.565 -23.785 1.00 94.38 94 PHE A N 1
ATOM 746 C CA . PHE A 1 94 ? 12.895 -0.882 -24.652 1.00 94.38 94 PHE A CA 1
ATOM 747 C C . PHE A 1 94 ? 13.332 -2.339 -24.502 1.00 94.38 94 PHE A C 1
ATOM 749 O O . PHE A 1 94 ? 13.569 -2.997 -25.515 1.00 94.38 94 PHE A O 1
ATOM 756 N N . ILE A 1 95 ? 13.360 -2.848 -23.267 1.00 95.12 95 ILE A N 1
ATOM 757 C CA . ILE A 1 95 ? 13.653 -4.255 -22.975 1.00 95.12 95 ILE A CA 1
ATOM 758 C C . ILE A 1 95 ? 12.592 -5.167 -23.611 1.00 95.12 95 ILE A C 1
ATOM 760 O O . ILE A 1 95 ? 12.938 -6.049 -24.390 1.00 95.12 95 ILE A O 1
ATOM 764 N N . GLU A 1 96 ? 11.304 -4.924 -23.351 1.00 95.75 96 GLU A N 1
ATOM 765 C CA . GLU A 1 96 ? 10.197 -5.753 -23.861 1.00 95.75 96 GLU A CA 1
ATOM 766 C C . GLU A 1 96 ? 10.081 -5.729 -25.390 1.00 95.75 96 GLU A C 1
ATOM 768 O O . GLU A 1 96 ? 9.721 -6.731 -26.003 1.00 95.75 96 GLU A O 1
ATOM 773 N N . SER A 1 97 ? 10.414 -4.602 -26.026 1.00 97.00 97 SER A N 1
ATOM 774 C CA . SER A 1 97 ? 10.415 -4.483 -27.489 1.00 97.00 97 SER A CA 1
ATOM 775 C C . SER A 1 97 ? 11.564 -5.231 -28.175 1.00 97.00 97 SER A C 1
ATOM 777 O O . SER A 1 97 ? 11.559 -5.358 -29.398 1.00 97.00 97 SER A O 1
ATOM 779 N N . GLY A 1 98 ? 12.578 -5.673 -27.422 1.00 96.06 98 GLY A N 1
ATOM 780 C CA . GLY A 1 98 ? 13.797 -6.271 -27.970 1.00 96.06 98 GLY A CA 1
ATOM 781 C C . GLY A 1 98 ? 14.718 -5.283 -28.700 1.00 96.06 98 GLY A C 1
ATOM 782 O O . GLY A 1 98 ? 15.702 -5.708 -29.303 1.00 96.06 98 GLY A O 1
ATOM 783 N N . ALA A 1 99 ? 14.450 -3.972 -28.642 1.00 95.94 99 ALA A N 1
ATOM 784 C CA . ALA A 1 99 ? 15.199 -2.946 -29.378 1.00 95.94 99 ALA A CA 1
ATOM 785 C C . ALA A 1 99 ? 16.696 -2.879 -29.019 1.00 95.94 99 ALA A C 1
ATOM 787 O O . ALA A 1 99 ? 17.496 -2.390 -29.814 1.00 95.94 99 ALA A O 1
ATOM 788 N N . ILE A 1 100 ? 17.069 -3.360 -27.831 1.00 94.12 100 ILE A N 1
ATOM 789 C CA . ILE A 1 100 ? 18.453 -3.388 -27.335 1.00 94.12 100 ILE A CA 1
ATOM 790 C C . ILE A 1 100 ? 19.086 -4.791 -27.378 1.00 94.12 100 ILE A C 1
ATOM 792 O O . ILE A 1 100 ? 20.216 -4.957 -26.927 1.00 94.12 100 ILE A O 1
ATOM 796 N N . GLY A 1 101 ? 18.382 -5.794 -27.918 1.00 95.81 101 GLY A N 1
ATOM 797 C CA . GLY A 1 101 ? 18.794 -7.197 -27.859 1.00 95.81 101 GLY A CA 1
ATOM 798 C C . GLY A 1 101 ? 18.644 -7.802 -26.458 1.00 95.81 101 GLY A C 1
ATOM 799 O O . GLY A 1 101 ? 17.771 -7.408 -25.686 1.00 95.81 101 GLY A O 1
ATOM 800 N N . GLU A 1 102 ? 19.485 -8.783 -26.133 1.00 95.81 102 GLU A N 1
ATOM 801 C CA . GLU A 1 102 ? 19.493 -9.437 -24.822 1.00 95.81 102 GLU A CA 1
ATOM 802 C C . GLU A 1 102 ? 20.145 -8.538 -23.761 1.00 95.81 102 GLU A C 1
ATOM 804 O O . GLU A 1 102 ? 21.285 -8.093 -23.917 1.00 95.81 102 GLU A O 1
ATOM 809 N N . VAL A 1 103 ? 19.440 -8.300 -22.653 1.00 95.19 103 VAL A N 1
ATOM 810 C CA . VAL A 1 103 ? 19.951 -7.499 -21.534 1.00 95.19 103 VAL A CA 1
ATOM 811 C C . VAL A 1 103 ? 21.148 -8.198 -20.893 1.00 95.19 103 VAL A C 1
ATOM 813 O O . VAL A 1 103 ? 21.007 -9.272 -20.322 1.00 95.19 103 VAL A O 1
ATOM 816 N N . GLN A 1 104 ? 22.316 -7.557 -20.944 1.00 96.38 104 GLN A N 1
ATOM 817 C CA . GLN A 1 104 ? 23.547 -8.098 -20.354 1.00 96.38 104 GLN A CA 1
ATOM 818 C C . GLN A 1 104 ? 23.803 -7.584 -18.930 1.00 96.38 104 GLN A C 1
ATOM 820 O O . GLN A 1 104 ? 24.255 -8.330 -18.066 1.00 96.38 104 GLN A O 1
ATOM 825 N N . LEU A 1 105 ? 23.548 -6.295 -18.677 1.00 93.62 105 LEU A N 1
ATOM 826 C CA . LEU A 1 105 ? 23.842 -5.638 -17.402 1.00 93.62 105 LEU A CA 1
ATOM 827 C C . LEU A 1 105 ? 22.933 -4.423 -17.201 1.00 93.62 105 LEU A C 1
ATOM 829 O O . LEU A 1 105 ? 22.745 -3.625 -18.118 1.00 93.62 105 LEU A O 1
ATOM 833 N N . ILE A 1 106 ? 22.445 -4.244 -15.974 1.00 90.44 106 ILE A N 1
ATOM 834 C CA . ILE A 1 106 ? 21.798 -3.012 -15.520 1.00 90.44 106 ILE A CA 1
ATOM 835 C C . ILE A 1 106 ? 22.620 -2.470 -14.353 1.00 90.44 106 ILE A C 1
ATOM 837 O O . ILE A 1 106 ? 22.814 -3.155 -13.352 1.00 90.44 106 ILE A O 1
ATOM 841 N N . PHE A 1 107 ? 23.103 -1.236 -14.482 1.00 91.50 107 PHE A N 1
ATOM 842 C CA . PHE A 1 107 ? 23.789 -0.531 -13.406 1.00 91.50 107 PHE A CA 1
ATOM 843 C C . PHE A 1 107 ? 22.915 0.616 -12.907 1.00 91.50 107 PHE A C 1
ATOM 845 O O . PHE A 1 107 ? 22.492 1.468 -13.689 1.00 91.50 107 PHE A O 1
ATOM 852 N N . MET A 1 108 ? 22.660 0.642 -11.601 1.00 84.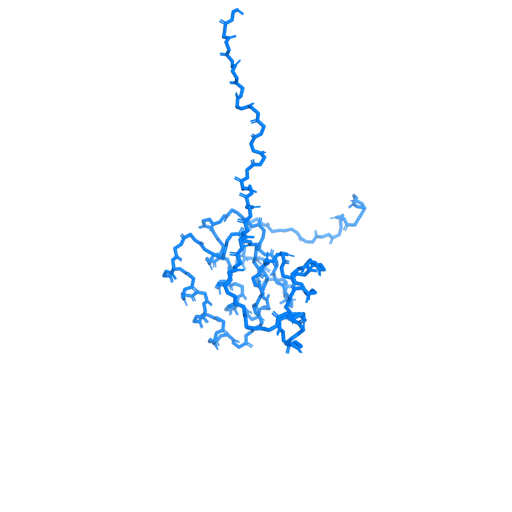00 108 MET A N 1
ATOM 853 C CA . MET A 1 108 ? 21.863 1.677 -10.950 1.00 84.00 108 MET A CA 1
ATOM 854 C C . MET A 1 108 ? 22.706 2.351 -9.873 1.00 84.00 108 MET A C 1
ATOM 856 O O . MET A 1 108 ? 23.041 1.738 -8.862 1.00 84.00 108 MET A O 1
ATOM 860 N N . ALA A 1 109 ? 23.044 3.622 -10.082 1.00 82.06 109 ALA A N 1
ATOM 861 C CA . ALA A 1 109 ? 23.649 4.447 -9.045 1.00 82.06 109 ALA A CA 1
ATOM 862 C C . ALA A 1 109 ? 22.534 5.074 -8.199 1.00 82.06 109 ALA A C 1
ATOM 864 O O . ALA A 1 109 ? 21.907 6.051 -8.609 1.00 82.06 109 ALA A O 1
ATOM 865 N N . GLY A 1 110 ? 22.263 4.486 -7.035 1.00 69.06 110 GLY A N 1
ATOM 866 C CA . GLY A 1 110 ? 21.332 5.030 -6.050 1.00 69.06 110 GLY A CA 1
ATOM 867 C C . GLY A 1 110 ? 22.072 5.770 -4.938 1.00 69.06 110 GLY A C 1
ATOM 868 O O . GLY A 1 110 ? 23.033 5.248 -4.382 1.00 69.06 110 GLY A O 1
ATOM 869 N N . ALA A 1 111 ? 21.604 6.967 -4.582 1.00 58.62 111 ALA A N 1
ATOM 870 C CA . ALA A 1 111 ? 21.894 7.579 -3.289 1.00 58.62 111 ALA A CA 1
ATOM 871 C C . ALA A 1 111 ? 20.617 7.501 -2.442 1.00 58.62 111 ALA A C 1
ATOM 873 O O . ALA A 1 111 ? 19.562 7.982 -2.857 1.00 58.62 111 ALA A O 1
ATOM 874 N N . HIS A 1 112 ? 20.685 6.867 -1.275 1.00 53.78 112 HIS A N 1
ATOM 875 C CA . HIS A 1 112 ? 19.626 6.912 -0.268 1.00 53.78 112 HIS A CA 1
ATOM 876 C C . HIS A 1 112 ? 20.178 7.670 0.933 1.00 53.78 112 HIS A C 1
ATOM 878 O O . HIS A 1 112 ? 21.073 7.188 1.619 1.00 53.78 112 HIS A O 1
ATOM 884 N N . GLY A 1 113 ? 19.688 8.895 1.121 1.00 42.41 113 GLY A N 1
ATOM 885 C CA . GLY A 1 113 ? 20.151 9.803 2.164 1.00 42.41 113 GLY A CA 1
ATOM 886 C C . GLY A 1 113 ? 20.623 11.139 1.603 1.00 42.41 113 GLY A C 1
ATOM 887 O O . GLY A 1 113 ? 21.807 11.346 1.370 1.00 42.41 113 GLY A O 1
ATOM 888 N N . LEU A 1 114 ? 19.708 12.101 1.492 1.00 38.53 114 LEU A N 1
ATOM 889 C CA . LEU A 1 114 ? 20.065 13.489 1.784 1.00 38.53 114 LEU A CA 1
ATOM 890 C C . LEU A 1 114 ? 19.997 13.670 3.306 1.00 38.53 114 LEU A C 1
ATOM 892 O O . LEU A 1 114 ? 19.190 14.435 3.821 1.00 38.53 114 LEU A O 1
ATOM 896 N N . SER A 1 115 ? 20.845 12.958 4.051 1.00 35.78 115 SER A N 1
ATOM 897 C CA . SER A 1 115 ? 21.308 13.519 5.312 1.00 35.78 115 SER A CA 1
ATOM 898 C C . SER A 1 115 ? 22.287 14.616 4.912 1.00 35.78 115 SER A C 1
ATOM 900 O O . SER A 1 115 ? 23.418 14.330 4.514 1.00 35.78 115 SER A O 1
ATOM 902 N N . GLY A 1 116 ? 21.836 15.873 4.948 1.00 36.91 116 GLY A N 1
ATOM 903 C CA . GLY A 1 116 ? 22.745 17.019 4.943 1.00 36.91 116 GLY A CA 1
ATOM 904 C C . GLY A 1 116 ? 23.842 16.833 6.003 1.00 36.91 116 GLY A C 1
ATOM 905 O O . GLY A 1 116 ? 23.702 15.967 6.872 1.00 36.91 116 GLY A O 1
ATOM 906 N N . PRO A 1 117 ? 24.950 17.594 5.940 1.00 35.38 117 PRO A N 1
ATOM 907 C CA . PRO A 1 117 ? 26.077 17.392 6.839 1.00 35.38 117 PRO A CA 1
ATOM 908 C C . PRO A 1 117 ? 25.573 17.387 8.282 1.00 35.38 117 PRO A C 1
ATOM 910 O O . PRO A 1 117 ? 25.053 18.386 8.778 1.00 35.38 117 PRO A O 1
ATOM 913 N N . CYS A 1 118 ? 25.677 16.215 8.914 1.00 32.53 118 CYS A N 1
ATOM 914 C CA . CYS A 1 118 ? 25.435 16.023 10.331 1.00 32.53 118 CYS A CA 1
ATOM 915 C C . CYS A 1 118 ? 26.217 17.113 11.058 1.00 32.53 118 CYS A C 1
ATOM 917 O O . CYS A 1 118 ? 27.426 17.239 10.846 1.00 32.53 118 CYS A O 1
ATOM 919 N N . GLY A 1 119 ? 25.505 17.950 11.813 1.00 35.84 119 GLY A N 1
ATOM 920 C CA . GLY A 1 119 ? 26.060 19.135 12.441 1.00 35.84 119 GLY A CA 1
ATOM 921 C C . GLY A 1 119 ? 27.343 18.798 13.185 1.00 35.84 119 GLY A C 1
ATOM 922 O O . GLY A 1 119 ? 27.313 18.197 14.258 1.00 35.84 119 GLY A O 1
ATOM 923 N N . SER A 1 120 ? 28.475 19.234 12.635 1.00 35.38 120 SER A N 1
ATOM 924 C CA . SER A 1 120 ? 29.702 19.403 13.392 1.00 35.38 120 SER A CA 1
ATOM 925 C C . SER A 1 120 ? 29.466 20.563 14.354 1.00 35.38 120 SER A C 1
ATOM 927 O O . SER A 1 120 ? 29.861 21.700 14.107 1.00 35.38 120 SER A O 1
ATOM 929 N N . GLY A 1 121 ? 28.765 20.274 15.449 1.00 33.56 121 GLY A N 1
ATOM 930 C CA . GLY A 1 121 ? 28.787 21.079 16.654 1.00 33.56 121 GLY A CA 1
ATOM 931 C C . GLY A 1 121 ? 30.179 20.990 17.264 1.00 33.56 121 GLY A C 1
ATOM 932 O O . GLY A 1 121 ? 30.380 20.329 18.279 1.00 33.56 121 GLY A O 1
ATOM 933 N N . THR A 1 122 ? 31.158 21.640 16.637 1.00 34.25 122 THR A N 1
ATOM 934 C CA . THR A 1 122 ? 32.353 22.080 17.344 1.00 34.25 122 THR A CA 1
ATOM 935 C C . THR A 1 122 ? 31.889 23.134 18.333 1.00 34.25 122 THR A C 1
ATOM 937 O O . THR A 1 122 ? 31.551 24.252 17.952 1.00 34.25 122 THR A O 1
ATOM 940 N N . ARG A 1 123 ? 31.810 22.739 19.606 1.00 32.69 123 ARG A N 1
ATOM 941 C CA . ARG A 1 123 ? 31.723 23.682 20.716 1.00 32.69 123 ARG A CA 1
ATOM 942 C C . ARG A 1 123 ? 32.975 24.558 20.676 1.00 32.69 123 ARG A C 1
ATOM 944 O O . ARG A 1 123 ? 34.080 24.039 20.826 1.00 32.69 123 ARG A O 1
ATOM 951 N N . SER A 1 124 ? 32.770 25.854 20.493 1.00 37.94 124 SER A N 1
ATOM 952 C CA . SER A 1 124 ? 33.657 26.928 20.937 1.00 37.94 124 SER A CA 1
ATOM 953 C C . SER A 1 124 ? 32.809 27.926 21.701 1.00 37.94 124 SER A C 1
ATOM 955 O O . SER A 1 124 ? 31.759 28.295 21.125 1.00 37.94 124 SER A O 1
#

Secondary structure (DSSP, 8-state):
-TTGGGG----SSHHHHHHHH--SEEEE-S-GGGHHHHHHHHHHTT-EEEEPSSS-SSHHHHHHHHHHHHHHT--EEE--GGGGSHHHHHHHHHHHTTTT-S----------------------

Sequence (124 aa):
MREDLGSMKTYTDVKDMLSKGELDLVDVCTPPESHDDVAIEALNSGANVMVEKPMARMYLECLDVVEAVEDSGKLYQHNENWIYDPRWYNARKFIESGAIGEVQLIFMAGAHGLSGPCGSGTRS

pLDDT: mean 86.61, std 18.92, range [32.53, 98.56]